Protein AF-B8HVI9-F1 (afdb_monomer_lite)

Foldseek 3Di:
DPDPPPDPPVVQQPVVQLVVQLVVLLVLLVVLLCCLVPVCVVVVVAPCPVPVVVCSVVLVVLSNQLSSLQSVLVSQLVCLVPPDDDDVSVVSPVSSVVSNVSSCCSSCVSVVVSVVRNVVVVVVVVPDDD

Secondary structure (DSSP, 8-state):
--------HHHH--HHHHHHHHHHHHHHHHHHHIIIIIIHHHTTS---HHHHHHHHHHHHHHHHHHHHHHHHHHHHHHHHHHH--STTHHHHHHHHHHHHHHHHHHHHHHHHHHHHHHHHHHHHHTT---

Sequence (130 aa):
MPPIREKTFLEFYDFTQAWQQTFTALKGWIIVEAICFGLLPALKLIDTRVRMDGWFIPSIIAGLVGAGLLGLSSELLRVVEDRLSGTQKKPLILLGRIASLVGIAGVGLPLFLVGAEVWMYFTVNSKKPL

Organism: Cyanothece sp. (strain PCC 7425 / ATCC 29141) (NCBI:txid395961)

Radius of gyration: 20.65 Å; chains: 1; bounding box: 40×21×83 Å

pLDDT: mean 81.8, std 12.75, range [45.22, 95.12]

Structure (mmCIF, N/CA/C/O backbone):
data_AF-B8HVI9-F1
#
_entry.id   AF-B8HVI9-F1
#
loop_
_atom_site.group_PDB
_atom_site.id
_atom_site.type_symbol
_atom_site.label_atom_id
_atom_site.label_alt_id
_atom_site.label_comp_id
_atom_site.label_asym_id
_atom_site.label_entity_id
_atom_site.label_seq_id
_atom_site.pdbx_PDB_ins_code
_atom_site.Cartn_x
_atom_site.Cartn_y
_atom_site.Cartn_z
_atom_site.occupancy
_atom_site.B_iso_or_equiv
_atom_site.auth_seq_id
_atom_site.auth_comp_id
_atom_site.auth_asym_id
_atom_site.auth_atom_id
_atom_site.pdbx_PDB_model_num
ATOM 1 N N . MET A 1 1 ? -24.944 -1.692 42.775 1.00 46.91 1 MET A N 1
ATOM 2 C CA . MET A 1 1 ? -24.610 -1.283 41.394 1.00 46.91 1 MET A CA 1
ATOM 3 C C . MET A 1 1 ? -23.111 -1.436 41.212 1.00 46.91 1 MET A C 1
ATOM 5 O O . MET A 1 1 ? -22.387 -0.744 41.918 1.00 46.91 1 MET A O 1
ATOM 9 N N . PRO A 1 2 ? -22.623 -2.364 40.374 1.00 45.22 2 PRO A N 1
ATOM 10 C CA . PRO A 1 2 ? -21.207 -2.378 40.028 1.00 45.22 2 PRO A CA 1
ATOM 11 C C . PRO A 1 2 ? -20.863 -1.108 39.226 1.00 45.22 2 PRO A C 1
ATOM 13 O O . PRO A 1 2 ? -21.721 -0.617 38.486 1.00 45.22 2 PRO A O 1
ATOM 16 N N . PRO A 1 3 ? -19.649 -0.553 39.373 1.00 54.44 3 PRO A N 1
ATOM 17 C CA . PRO A 1 3 ? -19.233 0.612 38.606 1.00 54.44 3 PRO A CA 1
ATOM 18 C C . PRO A 1 3 ? -19.194 0.250 37.117 1.00 54.44 3 PRO A C 1
ATOM 20 O O . PRO A 1 3 ? -18.582 -0.746 36.725 1.00 54.44 3 PRO A O 1
ATOM 23 N N . ILE A 1 4 ? -19.860 1.058 36.290 1.00 57.72 4 ILE A N 1
ATOM 24 C CA . ILE A 1 4 ? -19.757 0.995 34.832 1.00 57.72 4 ILE A CA 1
ATOM 25 C C . ILE A 1 4 ? -18.324 1.415 34.502 1.00 57.72 4 ILE A C 1
ATOM 27 O O . ILE A 1 4 ? -18.008 2.599 34.448 1.00 57.72 4 ILE A O 1
ATOM 31 N N . ARG A 1 5 ? -17.423 0.436 34.383 1.00 57.25 5 ARG A N 1
ATOM 32 C CA . ARG A 1 5 ? -16.062 0.664 33.902 1.00 57.25 5 ARG A CA 1
ATOM 33 C C . ARG A 1 5 ? -16.193 1.113 32.450 1.00 57.25 5 ARG A C 1
ATOM 35 O O . ARG A 1 5 ? -16.547 0.307 31.591 1.00 57.25 5 ARG A O 1
ATOM 42 N N . GLU A 1 6 ? -15.973 2.400 32.214 1.00 54.84 6 GLU A N 1
ATOM 43 C CA . GLU A 1 6 ? -15.823 2.990 30.888 1.00 54.84 6 GLU A CA 1
ATOM 44 C C . GLU A 1 6 ? -14.680 2.242 30.196 1.00 54.84 6 GLU A C 1
ATOM 46 O O . GLU A 1 6 ? -13.505 2.431 30.508 1.00 54.84 6 GLU A O 1
ATOM 51 N N . LYS A 1 7 ? -15.023 1.268 29.355 1.00 52.72 7 LYS A N 1
ATOM 52 C CA . LYS A 1 7 ? -14.025 0.520 28.600 1.00 52.72 7 LYS A CA 1
ATOM 53 C C . LYS A 1 7 ? -13.437 1.479 27.575 1.00 52.72 7 LYS A C 1
ATOM 55 O O . LYS A 1 7 ? -14.153 1.996 26.717 1.00 52.72 7 LYS A O 1
ATOM 60 N N . THR A 1 8 ? -12.149 1.756 27.705 1.00 60.75 8 THR A N 1
ATOM 61 C CA . THR A 1 8 ? -11.407 2.652 26.822 1.00 60.75 8 THR A CA 1
ATOM 62 C C . THR A 1 8 ? -11.504 2.139 25.384 1.00 60.75 8 THR A C 1
ATOM 64 O O . THR A 1 8 ? -11.460 0.935 25.154 1.00 60.75 8 THR A O 1
ATOM 67 N N . PHE A 1 9 ? -11.591 3.037 24.398 1.00 58.19 9 PHE A N 1
ATOM 68 C CA . PHE A 1 9 ? -11.645 2.705 22.960 1.00 58.19 9 PHE A CA 1
ATOM 69 C C . PHE A 1 9 ? -10.589 1.663 22.525 1.00 58.19 9 PHE A C 1
ATOM 71 O O . PHE A 1 9 ? -10.853 0.821 21.672 1.00 58.19 9 PHE A O 1
ATOM 78 N N . LEU A 1 10 ? -9.422 1.668 23.179 1.00 61.47 10 LEU A N 1
ATOM 79 C CA . LEU A 1 10 ? -8.320 0.724 22.973 1.00 61.47 10 LEU A CA 1
ATOM 80 C C . LEU A 1 10 ? -8.628 -0.728 23.380 1.00 61.47 10 LEU A C 1
ATOM 82 O O . LEU A 1 10 ? -8.041 -1.634 22.806 1.00 61.47 10 LEU A O 1
ATOM 86 N N . GLU A 1 11 ? -9.537 -0.974 24.329 1.00 64.38 11 GLU A N 1
ATOM 87 C CA . GLU A 1 11 ? -9.940 -2.341 24.710 1.00 64.38 11 GLU A CA 1
ATOM 88 C C . GLU A 1 11 ? -10.896 -2.980 23.693 1.00 64.38 11 GLU A C 1
ATOM 90 O O . GLU A 1 11 ? -11.054 -4.199 23.672 1.00 64.38 11 GLU A O 1
ATOM 95 N N . PHE A 1 12 ? -11.557 -2.166 22.865 1.00 62.47 12 PHE A N 1
ATOM 96 C CA . PHE A 1 12 ? -12.475 -2.636 21.823 1.00 62.47 12 PHE A CA 1
ATOM 97 C C . PHE A 1 12 ? -11.835 -2.720 20.444 1.00 62.47 12 PHE A C 1
ATOM 99 O O . PHE A 1 12 ? -12.403 -3.348 19.555 1.00 62.47 12 PHE A O 1
ATOM 106 N N . TYR A 1 13 ? -10.694 -2.063 20.263 1.00 70.62 13 TYR A N 1
ATOM 107 C CA . TYR A 1 13 ? -9.968 -2.073 19.013 1.00 70.62 13 TYR A CA 1
ATOM 108 C C . TYR A 1 13 ? -9.247 -3.412 18.850 1.00 70.62 13 TYR A C 1
ATOM 110 O O . TYR A 1 13 ? -8.246 -3.670 19.524 1.00 70.62 13 TYR A O 1
ATOM 118 N N . ASP A 1 14 ? -9.743 -4.271 17.958 1.00 81.00 14 ASP A N 1
ATOM 119 C CA . ASP A 1 14 ? -9.078 -5.537 17.674 1.00 81.00 14 ASP A CA 1
ATOM 120 C C . ASP A 1 14 ? -7.886 -5.298 16.744 1.00 81.00 14 ASP A C 1
ATOM 122 O O . ASP A 1 14 ? -7.970 -5.326 15.511 1.00 81.00 14 ASP A O 1
ATOM 126 N N . PHE A 1 15 ? -6.739 -5.041 17.368 1.00 80.69 15 PHE A N 1
ATOM 127 C CA . PHE A 1 15 ? -5.484 -4.812 16.666 1.00 80.69 15 PHE A CA 1
ATOM 128 C C . PHE A 1 15 ? -5.120 -5.999 15.769 1.00 80.69 15 PHE A C 1
ATOM 130 O O . PHE A 1 15 ? -4.619 -5.800 14.665 1.00 80.69 15 PHE A O 1
ATOM 137 N N . THR A 1 16 ? -5.406 -7.231 16.194 1.00 86.06 16 THR A N 1
ATOM 138 C CA . THR A 1 16 ? -5.098 -8.433 15.415 1.00 86.06 16 THR A CA 1
ATOM 139 C C . THR A 1 16 ? -5.881 -8.453 14.106 1.00 86.06 16 THR A C 1
ATOM 141 O O . THR A 1 16 ? -5.299 -8.719 13.051 1.00 86.06 16 THR A O 1
ATOM 144 N N . GLN A 1 17 ? -7.168 -8.110 14.145 1.00 84.44 17 GLN A N 1
ATOM 145 C CA . GLN A 1 17 ? -7.988 -8.029 12.939 1.00 84.44 17 GLN A CA 1
ATOM 146 C C . GLN A 1 17 ? -7.555 -6.882 12.017 1.00 84.44 17 GLN A C 1
ATOM 148 O O . GLN A 1 17 ? -7.437 -7.082 10.804 1.00 84.44 17 GLN A O 1
ATOM 153 N N . ALA A 1 18 ? -7.234 -5.712 12.577 1.00 85.12 18 ALA A N 1
ATOM 154 C CA . ALA A 1 18 ? -6.689 -4.593 11.808 1.00 85.12 18 ALA A CA 1
ATOM 155 C C . ALA A 1 18 ? -5.389 -4.983 11.076 1.00 85.12 18 ALA A C 1
ATOM 157 O O . ALA A 1 18 ? -5.229 -4.686 9.891 1.00 85.12 18 ALA A O 1
ATOM 158 N N . TRP A 1 19 ? -4.489 -5.724 11.733 1.00 88.00 19 T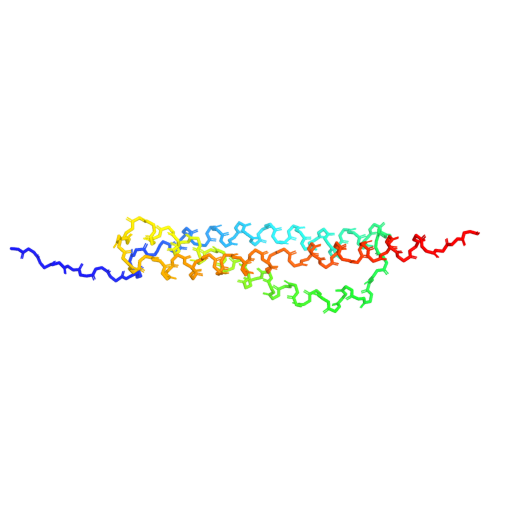RP A N 1
ATOM 159 C CA . TRP A 1 19 ? -3.270 -6.239 11.101 1.00 88.00 19 TRP A CA 1
ATOM 160 C C . TRP A 1 19 ? -3.542 -7.231 9.987 1.00 88.00 19 TRP A C 1
ATOM 162 O O . TRP A 1 19 ? -2.891 -7.158 8.948 1.00 88.00 19 TRP A O 1
ATOM 172 N N . GLN A 1 20 ? -4.489 -8.150 10.165 1.00 90.94 20 GLN A N 1
ATOM 173 C CA . GLN A 1 20 ? -4.840 -9.103 9.111 1.00 90.94 20 GLN A CA 1
ATOM 174 C C . GLN A 1 20 ? -5.307 -8.385 7.839 1.00 90.94 20 GLN A C 1
ATOM 176 O O . GLN A 1 20 ? -4.886 -8.751 6.738 1.00 90.94 20 GLN A O 1
ATOM 181 N N . GLN A 1 21 ? -6.117 -7.334 7.984 1.00 88.44 21 GLN A N 1
ATOM 182 C CA . GLN A 1 21 ? -6.573 -6.511 6.861 1.00 88.44 21 GLN A CA 1
ATOM 183 C C . GLN A 1 21 ? -5.412 -5.745 6.213 1.00 88.44 21 GLN A C 1
ATOM 185 O O . GLN A 1 21 ? -5.247 -5.804 4.994 1.00 88.44 21 GLN A O 1
ATOM 190 N N . THR A 1 22 ? -4.540 -5.128 7.017 1.00 90.75 22 THR A N 1
ATOM 191 C CA . THR A 1 22 ? -3.312 -4.476 6.531 1.00 90.75 22 THR A CA 1
ATOM 192 C C . THR A 1 22 ? -2.426 -5.446 5.750 1.00 90.75 22 THR A C 1
ATOM 194 O O . THR A 1 22 ? -2.009 -5.135 4.639 1.00 90.75 22 THR A O 1
ATOM 197 N N . PHE A 1 23 ? -2.163 -6.648 6.274 1.00 93.25 23 PHE A N 1
ATOM 198 C CA . PHE A 1 23 ? -1.347 -7.653 5.588 1.00 93.25 23 PHE A CA 1
ATOM 199 C C . PHE A 1 23 ? -2.000 -8.166 4.308 1.00 93.25 23 PHE A C 1
ATOM 201 O O . PHE A 1 23 ? -1.300 -8.449 3.338 1.00 93.25 23 PHE A O 1
ATOM 208 N N . THR A 1 24 ? -3.324 -8.289 4.287 1.00 93.19 24 THR A N 1
ATOM 209 C CA . THR A 1 24 ? -4.059 -8.684 3.081 1.00 93.19 24 THR A CA 1
ATOM 210 C C . THR A 1 24 ? -3.916 -7.621 1.994 1.00 93.19 24 THR A C 1
ATOM 212 O O . THR A 1 24 ? -3.537 -7.948 0.869 1.00 93.19 24 THR A O 1
ATOM 215 N N . ALA A 1 25 ? -4.114 -6.347 2.343 1.00 91.56 25 ALA A N 1
ATOM 216 C CA . ALA A 1 25 ? -3.901 -5.225 1.434 1.00 91.56 25 ALA A CA 1
ATOM 217 C C . ALA A 1 25 ? -2.440 -5.136 0.964 1.00 91.56 25 ALA A C 1
ATOM 219 O O . ALA A 1 25 ? -2.186 -4.952 -0.223 1.00 91.56 25 ALA A O 1
ATOM 220 N N . LEU A 1 26 ? -1.480 -5.348 1.868 1.00 92.94 26 LEU A N 1
ATOM 221 C CA . LEU A 1 26 ? -0.052 -5.314 1.560 1.00 92.94 26 LEU A CA 1
ATOM 222 C C . LEU A 1 26 ? 0.356 -6.431 0.592 1.00 92.94 26 LEU A C 1
ATOM 224 O O . LEU A 1 26 ? 1.101 -6.182 -0.347 1.00 92.94 26 LEU A O 1
ATOM 228 N N . LYS A 1 27 ? -0.152 -7.656 0.778 1.00 93.81 27 LYS A N 1
ATOM 229 C CA . LYS A 1 27 ? 0.077 -8.763 -0.165 1.00 93.81 27 LYS A CA 1
ATOM 230 C C . LYS A 1 27 ? -0.454 -8.420 -1.554 1.00 93.81 27 LYS A C 1
ATOM 232 O O . LYS A 1 27 ? 0.253 -8.625 -2.536 1.00 93.81 27 LYS A O 1
ATOM 237 N N . GLY A 1 28 ? -1.674 -7.883 -1.624 1.00 92.19 28 GLY A N 1
ATOM 238 C CA . GLY A 1 28 ? -2.265 -7.425 -2.880 1.00 92.19 28 GLY A CA 1
ATOM 239 C C . GLY A 1 28 ? -1.414 -6.345 -3.548 1.00 92.19 28 GLY A C 1
ATOM 240 O O . GLY A 1 28 ? -1.079 -6.473 -4.723 1.00 92.19 28 GLY A O 1
ATOM 241 N N . TRP A 1 29 ? -0.995 -5.340 -2.777 1.00 95.12 29 TRP A N 1
ATOM 242 C CA . TRP A 1 29 ? -0.102 -4.281 -3.239 1.00 95.12 29 TRP A CA 1
ATOM 243 C C . TRP A 1 29 ? 1.228 -4.831 -3.775 1.00 95.12 29 TRP A C 1
ATOM 245 O O . TRP A 1 29 ? 1.606 -4.476 -4.882 1.00 95.12 29 TRP A O 1
ATOM 255 N N . ILE A 1 30 ? 1.905 -5.741 -3.062 1.00 94.00 30 ILE A N 1
ATOM 256 C CA . ILE A 1 30 ? 3.185 -6.330 -3.504 1.00 94.00 30 ILE A CA 1
ATOM 257 C C . ILE A 1 30 ? 3.032 -7.063 -4.840 1.00 94.00 30 ILE A C 1
ATOM 259 O O . ILE A 1 30 ? 3.881 -6.923 -5.717 1.00 94.00 30 ILE A O 1
ATOM 263 N N . ILE A 1 31 ? 1.961 -7.848 -5.005 1.00 94.62 31 ILE A N 1
ATOM 264 C CA . ILE A 1 31 ? 1.691 -8.561 -6.263 1.00 94.62 31 ILE A CA 1
ATOM 265 C C . ILE A 1 31 ? 1.515 -7.556 -7.401 1.00 94.62 31 ILE A C 1
ATOM 267 O O . ILE A 1 31 ? 2.110 -7.708 -8.467 1.00 94.62 31 ILE A O 1
ATOM 271 N N . VAL A 1 32 ? 0.717 -6.518 -7.162 1.00 92.25 32 VAL A N 1
ATOM 272 C CA . VAL A 1 32 ? 0.469 -5.450 -8.126 1.00 92.25 32 VAL A CA 1
ATOM 273 C C . VAL A 1 32 ? 1.759 -4.705 -8.477 1.00 92.25 32 VAL A C 1
ATOM 275 O O . VAL A 1 32 ? 2.067 -4.561 -9.655 1.00 92.25 32 VAL A O 1
ATOM 278 N N . GLU A 1 33 ? 2.544 -4.293 -7.484 1.00 91.31 33 GLU A N 1
ATOM 279 C CA . GLU A 1 33 ? 3.834 -3.618 -7.651 1.00 91.31 33 GLU A CA 1
ATOM 280 C C . GLU A 1 33 ? 4.798 -4.474 -8.487 1.00 91.31 33 GLU A C 1
ATOM 282 O O . GLU A 1 33 ? 5.394 -3.986 -9.446 1.00 91.31 33 GLU A O 1
ATOM 287 N N . ALA A 1 34 ? 4.901 -5.773 -8.186 1.00 90.81 34 ALA A N 1
ATOM 288 C CA . ALA A 1 34 ? 5.763 -6.705 -8.908 1.00 90.81 34 ALA A CA 1
ATOM 289 C C . ALA A 1 34 ? 5.331 -6.892 -10.370 1.00 90.81 34 ALA A C 1
ATOM 291 O O . ALA A 1 34 ? 6.179 -6.988 -11.259 1.00 90.81 34 ALA A O 1
ATOM 292 N N . ILE A 1 35 ? 4.025 -6.919 -10.647 1.00 90.75 35 ILE A N 1
ATOM 293 C CA . ILE A 1 35 ? 3.514 -6.971 -12.021 1.00 90.75 35 ILE A CA 1
ATOM 294 C C . ILE A 1 35 ? 3.824 -5.655 -12.742 1.00 90.75 35 ILE A C 1
ATOM 296 O O . ILE A 1 35 ? 4.382 -5.672 -13.840 1.00 90.75 35 ILE A O 1
ATOM 300 N N . CYS A 1 36 ? 3.494 -4.527 -12.113 1.00 88.12 36 CYS A N 1
ATOM 301 C CA . CYS A 1 36 ? 3.615 -3.192 -12.682 1.00 88.12 36 CYS A CA 1
ATOM 302 C C . CYS A 1 36 ? 5.066 -2.805 -12.975 1.00 88.12 36 CYS A C 1
ATOM 304 O O . CYS A 1 36 ? 5.368 -2.429 -14.102 1.00 88.12 36 CYS A O 1
ATOM 306 N N . PHE A 1 37 ? 5.963 -2.918 -11.997 1.00 86.12 37 PHE A N 1
ATOM 307 C CA . PHE A 1 37 ? 7.354 -2.467 -12.112 1.00 86.12 37 PHE A CA 1
ATOM 308 C C . PHE A 1 37 ? 8.341 -3.587 -12.457 1.00 86.12 37 PHE A C 1
ATOM 310 O O . PHE A 1 37 ? 9.433 -3.308 -12.945 1.00 86.12 37 PHE A O 1
ATOM 317 N N . GLY A 1 38 ? 7.974 -4.852 -12.243 1.00 87.19 38 GLY A N 1
ATOM 318 C CA . GLY A 1 38 ? 8.811 -6.002 -12.584 1.00 87.19 38 GLY A CA 1
ATOM 319 C C . GLY A 1 38 ? 8.425 -6.627 -13.922 1.00 87.19 38 GLY A C 1
ATOM 320 O O . GLY A 1 38 ? 9.190 -6.577 -14.885 1.00 87.19 38 GLY A O 1
ATOM 321 N N . LEU A 1 39 ? 7.234 -7.229 -13.986 1.00 88.25 39 LEU A N 1
ATOM 322 C CA . LEU A 1 39 ? 6.832 -8.087 -15.105 1.00 88.25 39 LEU A CA 1
ATOM 323 C C . LEU A 1 39 ? 6.598 -7.310 -16.408 1.00 88.25 39 LEU A C 1
ATOM 325 O O . LEU A 1 39 ? 7.127 -7.697 -17.449 1.00 88.25 39 LEU A O 1
ATOM 3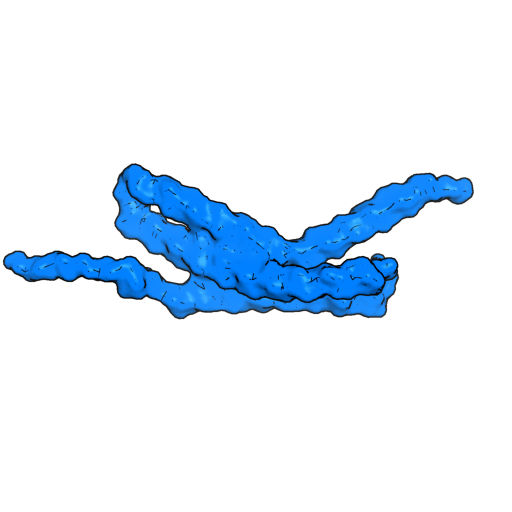29 N N . LEU A 1 40 ? 5.828 -6.218 -16.374 1.00 85.31 40 LEU A N 1
ATOM 330 C CA . LEU A 1 40 ? 5.479 -5.467 -17.588 1.00 85.31 40 LEU A CA 1
ATOM 331 C C . LEU A 1 40 ? 6.707 -4.849 -18.288 1.00 85.31 40 LEU A C 1
ATOM 333 O O . LEU A 1 40 ? 6.834 -5.026 -19.506 1.00 85.31 40 LEU A O 1
ATOM 337 N N . PRO A 1 41 ? 7.656 -4.209 -17.572 1.00 81.56 41 PRO A N 1
ATOM 338 C CA . PRO A 1 41 ? 8.894 -3.733 -18.183 1.00 81.56 41 PRO A CA 1
ATOM 339 C C . PRO A 1 41 ? 9.802 -4.879 -18.648 1.00 81.56 41 PRO A C 1
ATOM 341 O O . PRO A 1 41 ? 10.451 -4.759 -19.689 1.00 81.56 41 PRO A O 1
ATOM 344 N N . ALA A 1 42 ? 9.848 -6.006 -17.923 1.00 84.38 42 ALA A N 1
ATOM 345 C CA . ALA A 1 42 ? 10.652 -7.170 -18.313 1.00 84.38 42 ALA A CA 1
ATOM 346 C C . ALA A 1 42 ? 10.176 -7.794 -19.635 1.00 84.38 42 ALA A C 1
ATOM 348 O O . ALA A 1 42 ? 10.998 -8.205 -20.454 1.00 84.38 42 ALA A O 1
ATOM 349 N N . LEU A 1 43 ? 8.863 -7.799 -19.876 1.00 84.88 43 LEU A N 1
ATOM 350 C CA . LEU A 1 43 ? 8.259 -8.251 -21.132 1.00 84.88 43 LEU A CA 1
ATOM 351 C C . LEU A 1 43 ? 8.334 -7.209 -22.261 1.00 84.88 43 LEU A C 1
ATOM 353 O O . LEU A 1 43 ? 7.832 -7.467 -23.352 1.00 84.88 43 LEU A O 1
ATOM 357 N N . LYS A 1 44 ? 8.950 -6.039 -22.021 1.00 78.94 44 LYS A N 1
ATOM 358 C CA . LYS A 1 44 ? 9.003 -4.901 -22.958 1.00 78.94 44 LYS A CA 1
ATOM 359 C C . LYS A 1 44 ? 7.621 -4.450 -23.451 1.00 78.94 44 LYS A C 1
ATOM 361 O O . LYS A 1 44 ? 7.504 -3.880 -24.531 1.00 78.94 44 LYS A O 1
ATOM 366 N N . LEU A 1 45 ? 6.574 -4.693 -22.659 1.00 74.19 45 LEU A N 1
ATOM 367 C CA . LEU A 1 45 ? 5.216 -4.238 -22.972 1.00 74.19 45 LEU A CA 1
ATOM 368 C C . LEU A 1 45 ? 5.072 -2.725 -22.772 1.00 74.19 45 LEU A C 1
ATOM 370 O O . LEU A 1 45 ? 4.165 -2.116 -23.332 1.00 74.19 45 LEU A O 1
ATOM 374 N N . ILE A 1 46 ? 5.966 -2.126 -21.979 1.00 71.69 46 ILE A N 1
ATOM 375 C CA . ILE A 1 46 ? 6.011 -0.693 -21.703 1.00 71.69 46 ILE A CA 1
ATOM 376 C C . ILE A 1 46 ? 7.480 -0.253 -21.682 1.00 71.69 46 ILE A C 1
ATOM 378 O O . ILE A 1 46 ? 8.291 -0.823 -20.950 1.00 71.69 46 ILE A O 1
ATOM 382 N N . ASP A 1 47 ? 7.830 0.743 -22.498 1.00 66.88 47 ASP A N 1
ATOM 383 C CA . ASP A 1 47 ? 9.196 1.272 -22.629 1.00 66.88 47 ASP A CA 1
ATOM 384 C C . ASP A 1 47 ? 9.340 2.599 -21.864 1.00 66.88 47 ASP A C 1
ATOM 386 O O . ASP A 1 47 ? 9.564 3.673 -22.416 1.00 66.88 47 ASP A O 1
ATOM 390 N N . THR A 1 48 ? 9.099 2.542 -20.555 1.00 62.34 48 THR A N 1
ATOM 391 C CA . THR A 1 48 ? 9.027 3.713 -19.658 1.00 62.34 48 THR A CA 1
ATOM 392 C C . THR A 1 48 ? 10.034 3.629 -18.521 1.00 62.34 48 THR A C 1
ATOM 394 O O . THR A 1 48 ? 9.851 4.262 -17.484 1.00 62.34 48 THR A O 1
ATOM 397 N N . ARG A 1 49 ? 11.128 2.883 -18.715 1.00 63.34 49 ARG A N 1
ATOM 398 C CA . ARG A 1 49 ? 12.150 2.611 -17.689 1.00 63.34 49 ARG A CA 1
ATOM 399 C C . ARG A 1 49 ? 12.615 3.892 -16.970 1.00 63.34 49 ARG A C 1
ATOM 401 O O . ARG A 1 49 ? 12.619 3.940 -15.751 1.00 63.34 49 ARG A O 1
ATOM 408 N N . VAL A 1 50 ? 12.840 4.984 -17.710 1.00 63.25 50 VAL A N 1
ATOM 409 C CA . VAL A 1 50 ? 13.273 6.282 -17.142 1.00 63.25 50 VAL A CA 1
ATOM 410 C C . VAL A 1 50 ? 12.185 6.984 -16.314 1.00 63.25 50 VAL A C 1
ATOM 412 O O . VAL A 1 50 ? 12.494 7.643 -15.325 1.00 63.25 50 VAL A O 1
ATOM 415 N N . ARG A 1 51 ? 10.906 6.870 -16.697 1.00 66.44 51 ARG A N 1
ATOM 416 C CA . ARG A 1 51 ? 9.796 7.502 -15.963 1.00 66.44 51 ARG A CA 1
ATOM 417 C C . ARG A 1 51 ? 9.347 6.663 -14.773 1.00 66.44 51 ARG A C 1
ATOM 419 O O . ARG A 1 51 ? 9.064 7.230 -13.726 1.00 66.44 51 ARG A O 1
ATOM 426 N N . MET A 1 52 ? 9.296 5.341 -14.915 1.00 68.94 52 MET A N 1
ATOM 427 C CA . MET A 1 52 ? 8.829 4.430 -13.867 1.00 68.94 52 MET A CA 1
ATOM 428 C C . MET A 1 52 ? 9.792 4.355 -12.679 1.00 68.94 52 MET A C 1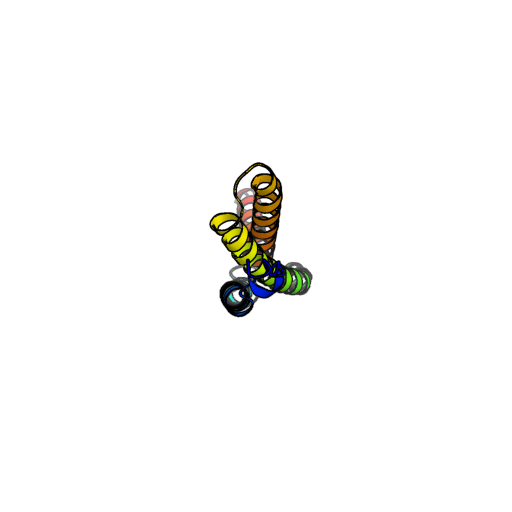
ATOM 430 O O . MET A 1 52 ? 9.320 4.299 -11.545 1.00 68.94 52 MET A O 1
ATOM 434 N N . ASP A 1 53 ? 11.105 4.467 -12.904 1.00 72.12 53 ASP A N 1
ATOM 435 C CA . ASP A 1 53 ? 12.098 4.471 -11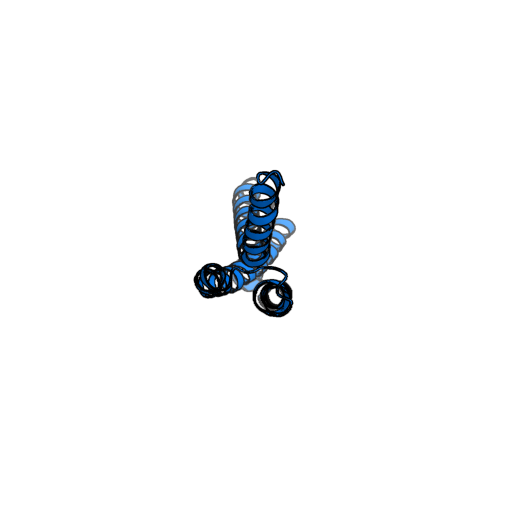.819 1.00 72.12 53 ASP A CA 1
ATOM 436 C C . ASP A 1 53 ? 11.865 5.620 -10.815 1.00 72.12 53 ASP A C 1
ATOM 438 O O . ASP A 1 53 ? 12.033 5.441 -9.609 1.00 72.12 53 ASP A O 1
ATOM 442 N N . GLY A 1 54 ? 11.392 6.784 -11.282 1.00 82.44 54 GLY A N 1
ATOM 443 C CA . GLY A 1 54 ? 11.061 7.926 -10.419 1.00 82.44 54 GLY A CA 1
ATOM 444 C C . GLY A 1 54 ? 9.799 7.737 -9.567 1.00 82.44 54 GLY A C 1
ATOM 445 O O . GLY A 1 54 ? 9.641 8.404 -8.545 1.00 82.44 54 GLY A O 1
ATOM 446 N N . TRP A 1 55 ? 8.910 6.819 -9.955 1.00 85.81 55 TRP A N 1
ATOM 447 C CA . TRP A 1 55 ? 7.640 6.569 -9.266 1.00 85.81 55 TRP A CA 1
ATOM 448 C C . TRP A 1 55 ? 7.667 5.368 -8.323 1.00 85.81 55 TRP A C 1
ATOM 450 O O . TRP A 1 55 ? 6.783 5.251 -7.475 1.00 85.81 55 TRP A O 1
ATOM 460 N N . PHE A 1 56 ? 8.688 4.516 -8.418 1.00 85.06 56 PHE A N 1
ATOM 461 C CA . PHE A 1 56 ? 8.820 3.325 -7.583 1.00 85.06 56 PHE A CA 1
ATOM 462 C C . PHE A 1 56 ? 8.890 3.660 -6.082 1.00 85.06 56 PHE A C 1
ATOM 464 O O . PHE A 1 56 ? 8.125 3.130 -5.281 1.00 85.06 56 PHE A O 1
ATOM 471 N N . ILE A 1 57 ? 9.743 4.611 -5.682 1.00 89.19 57 ILE A N 1
ATOM 472 C CA . ILE A 1 57 ? 9.871 5.011 -4.267 1.00 89.19 57 ILE A CA 1
ATOM 473 C C . ILE A 1 57 ? 8.560 5.620 -3.724 1.00 89.19 57 ILE A C 1
ATOM 475 O O . ILE A 1 57 ? 8.097 5.174 -2.669 1.00 89.19 57 ILE A O 1
ATOM 479 N N . PRO A 1 58 ? 7.918 6.590 -4.411 1.00 89.75 58 PRO A N 1
ATOM 480 C CA . PRO A 1 58 ? 6.588 7.060 -4.028 1.00 89.75 58 PRO A CA 1
ATOM 481 C C . PRO A 1 58 ? 5.548 5.938 -3.918 1.00 89.75 58 PRO A C 1
ATOM 483 O O . PRO A 1 58 ? 4.737 5.965 -2.995 1.00 89.75 58 PRO A O 1
ATOM 486 N N . SER A 1 59 ? 5.595 4.946 -4.814 1.00 89.50 59 SER A N 1
ATOM 487 C CA . SER A 1 59 ? 4.699 3.784 -4.803 1.00 89.50 59 SER A CA 1
ATOM 488 C C . SER A 1 59 ? 4.859 2.930 -3.551 1.00 89.50 59 SER A C 1
ATOM 490 O O . SER A 1 59 ? 3.866 2.591 -2.910 1.00 89.50 59 SER A O 1
ATOM 492 N N . ILE A 1 60 ? 6.099 2.671 -3.127 1.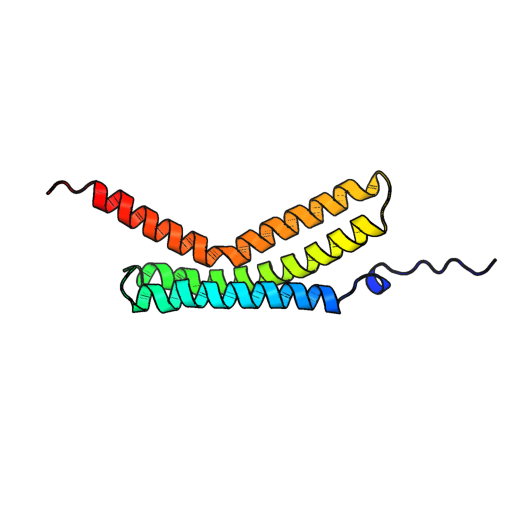00 90.50 60 ILE A N 1
ATOM 493 C CA . ILE A 1 60 ? 6.383 1.954 -1.876 1.00 90.50 60 ILE A CA 1
ATOM 494 C C . ILE A 1 60 ? 5.776 2.676 -0.676 1.00 90.50 60 ILE A C 1
ATOM 496 O O . ILE A 1 60 ? 5.083 2.062 0.138 1.00 90.50 60 ILE A O 1
ATOM 500 N N . ILE A 1 61 ? 6.013 3.983 -0.564 1.00 93.38 61 ILE A N 1
ATOM 501 C CA . ILE A 1 61 ? 5.494 4.771 0.559 1.00 93.38 61 ILE A CA 1
ATOM 502 C C . ILE A 1 61 ? 3.961 4.771 0.534 1.00 93.38 61 ILE A C 1
ATOM 504 O O . ILE A 1 61 ? 3.329 4.518 1.561 1.00 93.38 61 ILE A O 1
ATOM 508 N N . ALA A 1 62 ? 3.361 5.002 -0.635 1.00 92.62 62 ALA A N 1
ATOM 509 C CA . ALA A 1 62 ? 1.913 5.027 -0.809 1.00 92.62 62 ALA A CA 1
ATOM 510 C C . ALA A 1 62 ? 1.259 3.670 -0.508 1.00 92.62 62 ALA A C 1
ATOM 512 O O . ALA A 1 62 ? 0.216 3.633 0.143 1.00 92.62 62 ALA A O 1
ATOM 513 N N . GLY A 1 63 ? 1.882 2.562 -0.914 1.00 91.50 63 GLY A N 1
ATOM 514 C CA . GLY A 1 63 ? 1.402 1.209 -0.650 1.00 91.50 63 GLY A CA 1
ATOM 515 C C . GLY A 1 63 ? 1.448 0.844 0.831 1.00 91.50 63 GLY A C 1
ATOM 516 O O . GLY A 1 63 ? 0.456 0.359 1.374 1.00 91.50 63 GLY A O 1
ATOM 517 N N . LEU A 1 64 ? 2.560 1.139 1.515 1.00 93.81 64 LEU A N 1
ATOM 518 C CA . LEU A 1 64 ? 2.708 0.889 2.954 1.00 93.81 64 LEU A CA 1
ATOM 519 C C . LEU A 1 64 ? 1.718 1.718 3.781 1.00 93.81 64 LEU A C 1
ATOM 521 O O . LEU A 1 64 ? 0.996 1.178 4.624 1.00 93.81 64 LEU A O 1
ATOM 525 N N . VAL A 1 65 ? 1.660 3.027 3.520 1.00 94.56 65 VAL A N 1
ATOM 526 C CA . VAL A 1 65 ? 0.749 3.944 4.217 1.00 94.56 65 VAL A CA 1
ATOM 527 C C . VAL A 1 65 ? -0.705 3.595 3.897 1.00 94.56 65 VAL A C 1
ATOM 529 O O . VAL A 1 65 ? -1.541 3.548 4.800 1.00 94.56 65 VAL A O 1
ATOM 532 N N . GLY A 1 66 ? -1.005 3.286 2.635 1.00 92.12 66 GLY A N 1
ATOM 533 C CA . GLY A 1 66 ? -2.344 2.929 2.182 1.00 92.12 66 GLY A CA 1
ATOM 534 C C . GLY A 1 66 ? -2.856 1.625 2.793 1.00 92.12 66 GLY A C 1
ATOM 535 O O . GLY A 1 66 ? -3.984 1.581 3.282 1.00 92.12 66 GLY A O 1
ATOM 536 N N . ALA A 1 67 ? -2.019 0.587 2.855 1.00 93.38 67 ALA A N 1
ATOM 537 C CA . ALA A 1 67 ? -2.368 -0.677 3.500 1.00 93.38 67 ALA A CA 1
ATOM 538 C C . ALA A 1 67 ? -2.653 -0.490 4.999 1.00 93.38 67 ALA A C 1
ATOM 540 O O . ALA A 1 67 ? -3.640 -1.025 5.508 1.00 93.38 67 ALA A O 1
ATOM 541 N N . GLY A 1 68 ? -1.840 0.316 5.693 1.00 91.25 68 GLY A N 1
ATOM 542 C CA . GLY A 1 68 ? -2.078 0.661 7.097 1.00 91.25 68 GLY A CA 1
ATOM 543 C C . GLY A 1 68 ? -3.401 1.406 7.296 1.00 91.25 68 GLY A C 1
ATOM 544 O O . GLY A 1 68 ? -4.203 1.035 8.152 1.00 91.25 68 GLY A O 1
ATOM 545 N N . LEU A 1 69 ? -3.679 2.410 6.459 1.00 92.88 69 LEU A N 1
ATOM 546 C CA . LEU A 1 69 ? -4.950 3.142 6.461 1.00 92.88 69 LEU A CA 1
ATOM 547 C C . LEU A 1 69 ? -6.156 2.220 6.238 1.00 92.88 69 LEU A C 1
ATOM 549 O O . LEU A 1 69 ? -7.186 2.409 6.886 1.00 92.88 69 LEU A O 1
ATOM 553 N N . LEU A 1 70 ? -6.043 1.206 5.376 1.00 92.88 70 LEU A N 1
ATOM 554 C CA . LEU A 1 70 ? -7.112 0.230 5.141 1.00 92.88 70 LEU A CA 1
ATOM 555 C C . LEU A 1 70 ? -7.402 -0.633 6.363 1.00 92.88 70 LEU A C 1
ATOM 557 O O . LEU A 1 70 ? -8.568 -0.777 6.733 1.00 92.88 70 LEU A O 1
ATOM 561 N N . GLY A 1 71 ? -6.372 -1.170 7.018 1.00 89.62 71 GLY A N 1
ATOM 562 C CA . GLY A 1 71 ? -6.574 -1.949 8.238 1.00 89.62 71 GLY A CA 1
ATOM 563 C C . GLY A 1 71 ? -7.179 -1.110 9.360 1.00 89.62 71 GLY A C 1
ATOM 564 O O . GLY A 1 71 ? -8.164 -1.516 9.979 1.00 89.62 71 GLY A O 1
ATOM 565 N N . LEU A 1 72 ? -6.656 0.105 9.560 1.00 89.25 72 LEU A N 1
ATOM 566 C CA . LEU A 1 72 ? -7.146 1.018 10.592 1.00 89.25 72 LEU A CA 1
ATOM 567 C C . LEU A 1 72 ? -8.593 1.464 10.342 1.00 89.25 72 LEU A C 1
ATOM 569 O O . LEU A 1 72 ? -9.407 1.461 11.265 1.00 89.25 72 LEU A O 1
ATOM 573 N N . SER A 1 73 ? -8.923 1.828 9.101 1.00 91.31 73 SER A N 1
ATOM 574 C CA . SER A 1 73 ? -10.263 2.296 8.728 1.00 91.31 73 SER A CA 1
ATOM 575 C C . SER A 1 73 ? -11.313 1.191 8.755 1.00 91.31 73 SER A C 1
ATOM 577 O O . SER A 1 73 ? -12.441 1.455 9.166 1.00 91.31 73 SER A O 1
ATOM 579 N N . SER A 1 74 ? -10.952 -0.036 8.374 1.00 88.44 74 SER A N 1
ATOM 580 C CA . SER A 1 74 ? -11.863 -1.186 8.414 1.00 88.44 74 SER A CA 1
ATOM 581 C C . SER A 1 74 ? -12.286 -1.505 9.845 1.00 88.44 74 SER A C 1
ATOM 583 O O . SER A 1 74 ? -13.471 -1.685 10.118 1.00 88.44 74 SER A O 1
ATOM 585 N N . GLU A 1 75 ? -11.329 -1.500 10.774 1.00 87.56 75 GLU A N 1
ATOM 586 C CA . GLU A 1 75 ? -11.618 -1.749 12.184 1.00 87.56 75 GLU A CA 1
ATOM 587 C C . GLU A 1 75 ? -12.377 -0.581 12.826 1.00 87.56 75 GLU A C 1
ATOM 589 O O . GLU A 1 75 ? -13.342 -0.794 13.558 1.00 87.56 75 GLU A O 1
ATOM 594 N N . LEU A 1 76 ? -12.016 0.663 12.486 1.00 87.56 76 LEU A N 1
ATOM 595 C CA . LEU A 1 76 ? -12.758 1.846 12.925 1.00 87.56 76 LEU A CA 1
ATOM 596 C C . LEU A 1 76 ? -14.225 1.782 12.479 1.00 87.56 76 LEU A C 1
ATOM 598 O O . LEU A 1 76 ? -15.120 2.023 13.285 1.00 87.56 76 LEU A O 1
ATOM 602 N N . LEU A 1 77 ? -14.481 1.449 11.210 1.00 89.25 77 LEU A N 1
ATOM 603 C CA . LEU A 1 77 ? -15.838 1.327 10.679 1.00 89.25 77 LEU A CA 1
ATOM 604 C C . LEU A 1 77 ? -16.618 0.221 11.389 1.00 89.25 77 LEU A C 1
ATOM 606 O O . LEU A 1 77 ? -17.756 0.469 11.779 1.00 89.25 77 LEU A O 1
ATOM 610 N N . ARG A 1 78 ? -15.995 -0.937 11.640 1.00 87.62 78 ARG A N 1
ATOM 611 C CA . ARG A 1 78 ? -16.613 -2.046 12.380 1.00 87.62 78 ARG A CA 1
ATOM 612 C C . ARG A 1 78 ? -17.034 -1.633 13.791 1.00 87.62 78 ARG A C 1
ATOM 614 O O . ARG A 1 78 ? -18.197 -1.779 14.157 1.00 87.62 78 ARG A O 1
ATOM 621 N N . VAL A 1 79 ? -16.118 -1.041 14.561 1.00 85.56 79 VAL A N 1
ATOM 622 C CA . VAL A 1 79 ? -16.399 -0.574 15.930 1.00 85.56 79 VAL A CA 1
ATOM 623 C C . VAL A 1 79 ? -17.517 0.473 15.939 1.00 85.56 79 VAL A C 1
ATOM 625 O O . VAL A 1 79 ? -18.415 0.427 16.781 1.00 85.56 79 VAL A O 1
ATOM 628 N N . VAL A 1 80 ? -17.490 1.415 14.994 1.00 86.94 80 VAL A N 1
ATOM 629 C CA . VAL A 1 80 ? -18.504 2.474 14.884 1.00 86.94 80 VAL A CA 1
ATOM 630 C C . VAL A 1 80 ? -19.866 1.908 14.486 1.00 86.94 80 VAL A C 1
ATOM 632 O O . VAL A 1 80 ? -20.898 2.394 14.954 1.00 86.94 80 VAL A O 1
ATOM 635 N N . GLU A 1 81 ? -19.892 0.889 13.633 1.00 85.56 81 GLU A N 1
ATOM 636 C CA . GLU A 1 81 ? -21.121 0.256 13.176 1.00 85.56 81 GLU A CA 1
ATOM 637 C C . GLU A 1 81 ? -21.800 -0.555 14.283 1.00 85.56 81 GLU A C 1
ATOM 639 O O . GLU A 1 81 ? -23.003 -0.367 14.491 1.00 85.56 81 GLU A O 1
ATOM 644 N N . ASP A 1 82 ? -21.014 -1.328 15.039 1.00 82.88 82 ASP A N 1
ATOM 645 C CA . ASP A 1 82 ? -21.483 -2.232 16.095 1.00 82.88 82 ASP A CA 1
ATOM 646 C C . ASP A 1 82 ? -21.835 -1.525 17.413 1.00 82.88 82 ASP A C 1
ATOM 648 O O . ASP A 1 82 ? -22.662 -2.020 18.184 1.00 82.88 82 ASP A O 1
ATOM 652 N N . ARG A 1 83 ? -21.176 -0.400 17.731 1.00 75.81 83 ARG A N 1
ATOM 653 C CA . ARG A 1 83 ? -21.222 0.187 19.087 1.00 75.81 83 ARG A CA 1
ATOM 654 C C . ARG A 1 83 ? -21.766 1.604 19.166 1.00 75.81 83 ARG A C 1
ATOM 656 O O . ARG A 1 83 ? -22.240 1.985 20.235 1.00 75.81 83 ARG A O 1
ATOM 663 N N . LEU A 1 84 ? -21.720 2.390 18.089 1.00 78.75 84 LEU A N 1
ATOM 664 C CA . LEU A 1 84 ? -22.277 3.743 18.101 1.00 78.75 84 LEU A CA 1
ATOM 665 C C . LEU A 1 84 ? -23.684 3.780 17.496 1.00 78.75 84 LEU A C 1
ATOM 667 O O . LEU A 1 84 ? -23.922 3.400 16.348 1.00 78.75 84 LEU A O 1
ATOM 671 N N . SER A 1 85 ? -24.613 4.345 18.265 1.00 74.75 85 SER A N 1
ATOM 672 C CA . SER A 1 85 ? -25.959 4.721 17.833 1.00 74.75 85 SER A CA 1
ATOM 673 C C . SER A 1 85 ? -26.160 6.232 17.981 1.00 74.75 85 SER A C 1
ATOM 675 O O . SER A 1 85 ? -25.729 6.822 18.968 1.00 74.75 85 SER A O 1
ATOM 677 N N . GLY A 1 86 ? -26.836 6.868 17.019 1.00 76.69 86 GLY A N 1
ATOM 678 C CA . GLY A 1 86 ? -27.173 8.298 17.070 1.00 76.69 86 GLY A CA 1
ATOM 679 C C . GLY A 1 86 ? -26.214 9.224 16.307 1.00 76.69 86 GLY A C 1
ATOM 680 O O . GLY A 1 86 ? -25.466 8.804 15.424 1.00 76.69 86 GLY A O 1
ATOM 681 N N . THR A 1 87 ? -26.269 10.523 16.614 1.00 74.69 87 THR A N 1
ATOM 682 C CA . THR A 1 87 ? -25.665 11.608 15.809 1.00 74.69 87 THR A CA 1
ATOM 683 C C . THR A 1 87 ? -24.133 11.571 15.750 1.00 74.69 87 THR A C 1
ATOM 685 O O . THR A 1 87 ? -23.555 11.968 14.738 1.00 74.69 87 THR A O 1
ATOM 688 N N . GLN A 1 88 ? -23.467 11.026 16.773 1.00 73.94 88 GLN A N 1
ATOM 689 C CA . GLN A 1 88 ? -22.001 10.903 16.824 1.00 73.94 88 GLN A CA 1
ATOM 690 C C . GLN A 1 88 ? -21.440 9.857 15.840 1.00 73.94 88 GLN A C 1
ATOM 692 O O . GLN A 1 88 ? -20.261 9.902 15.502 1.00 73.94 88 GLN A O 1
ATOM 697 N N . LYS A 1 89 ? -22.283 8.959 15.309 1.00 84.00 89 LYS A N 1
ATOM 698 C CA . LYS A 1 89 ? -21.886 7.909 14.355 1.00 84.00 89 LYS A CA 1
ATOM 699 C C . LYS A 1 89 ? -21.449 8.476 12.996 1.00 84.00 89 LYS A C 1
ATOM 701 O O . LYS A 1 89 ? -20.500 7.991 12.385 1.00 84.00 89 LYS A O 1
ATOM 706 N N . LYS A 1 90 ? -22.133 9.521 12.516 1.00 85.75 90 LYS A N 1
ATOM 707 C CA . LYS A 1 90 ? -21.939 10.093 11.169 1.00 85.75 90 LYS A CA 1
ATOM 708 C C . LYS A 1 90 ? -20.509 10.590 10.891 1.00 85.75 90 LYS A C 1
ATOM 710 O O . LYS A 1 90 ? -19.961 10.181 9.868 1.00 85.75 90 LYS A O 1
ATOM 715 N N . PRO A 1 91 ? -19.885 11.432 11.742 1.00 87.62 91 PRO A N 1
ATOM 716 C CA . PRO A 1 91 ? -18.532 11.924 11.472 1.00 87.62 91 PRO A CA 1
ATOM 717 C C . PRO A 1 91 ? -17.477 10.808 11.499 1.00 87.62 91 PRO A C 1
ATOM 719 O O . PRO A 1 91 ? -16.562 10.817 10.681 1.00 87.62 91 PRO A O 1
ATOM 722 N N . LEU A 1 92 ? -17.630 9.815 12.380 1.00 86.62 92 LEU A N 1
ATOM 723 C CA . LEU A 1 92 ? -16.712 8.677 12.485 1.00 86.62 92 LEU A CA 1
ATOM 724 C C . LEU A 1 92 ? -16.789 7.749 11.263 1.00 86.62 92 LEU A C 1
ATOM 726 O O . LEU A 1 92 ? -15.754 7.341 10.739 1.00 86.62 92 LEU A O 1
ATOM 730 N N . ILE A 1 93 ? -17.998 7.476 10.754 1.00 89.50 93 ILE A N 1
ATOM 731 C CA . ILE A 1 93 ? -18.170 6.743 9.488 1.00 89.50 93 ILE A CA 1
ATOM 732 C C . ILE A 1 93 ? -17.518 7.504 8.335 1.00 89.50 93 ILE A C 1
ATOM 734 O O . ILE A 1 93 ? -16.852 6.898 7.497 1.00 89.50 93 ILE A O 1
ATOM 738 N N . LEU A 1 94 ? -17.716 8.824 8.270 1.00 92.00 94 LEU A N 1
ATOM 739 C CA . LEU A 1 94 ? -17.139 9.641 7.207 1.00 92.00 94 LEU A CA 1
ATOM 740 C C . LEU A 1 94 ? -15.608 9.576 7.233 1.00 92.00 94 LEU A C 1
ATOM 742 O O . LEU A 1 94 ? -14.999 9.335 6.194 1.00 92.00 94 LEU A O 1
ATOM 746 N N . LEU A 1 95 ? -15.002 9.714 8.414 1.00 90.81 95 LEU A N 1
ATOM 747 C CA . LEU A 1 95 ? -13.558 9.586 8.591 1.00 90.81 95 LEU A CA 1
ATOM 748 C C . LEU A 1 95 ? -13.056 8.206 8.147 1.00 90.81 95 LEU A C 1
ATOM 750 O O . LEU A 1 95 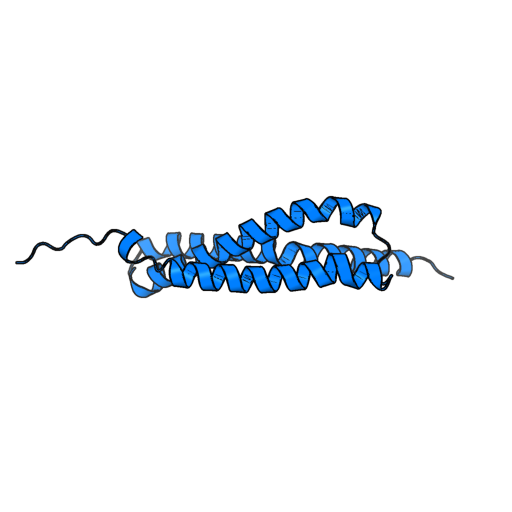? -12.106 8.127 7.371 1.00 90.81 95 LEU A O 1
ATOM 754 N N . GLY A 1 96 ? -13.724 7.131 8.578 1.00 89.88 96 GLY A N 1
ATOM 755 C CA . GLY A 1 96 ? -13.385 5.766 8.173 1.00 89.88 96 GLY A CA 1
ATOM 756 C C . GLY A 1 96 ? -13.474 5.560 6.660 1.00 89.88 96 GLY A C 1
ATOM 757 O O . GLY A 1 96 ? -12.570 4.990 6.057 1.00 89.88 96 GLY A O 1
ATOM 758 N N . ARG A 1 97 ? -14.511 6.097 6.008 1.00 92.12 97 ARG A N 1
ATOM 759 C CA . ARG A 1 97 ? -14.660 6.023 4.545 1.00 92.12 97 ARG A CA 1
ATOM 760 C C . ARG A 1 97 ? -13.590 6.814 3.801 1.00 92.12 97 ARG A C 1
ATOM 762 O O . ARG A 1 97 ? -13.060 6.309 2.818 1.00 92.12 97 ARG A O 1
ATOM 769 N N . ILE A 1 98 ? -13.257 8.021 4.258 1.00 93.94 98 ILE A N 1
ATOM 770 C CA . ILE A 1 98 ? -12.188 8.828 3.652 1.00 93.94 98 ILE A CA 1
ATOM 771 C C . ILE A 1 98 ? -10.847 8.105 3.798 1.00 93.94 98 ILE A C 1
ATOM 773 O O . ILE A 1 98 ? -10.129 7.952 2.815 1.00 93.94 98 ILE A O 1
ATOM 777 N N . ALA A 1 99 ? -10.535 7.602 4.994 1.00 91.31 99 ALA A N 1
ATOM 778 C CA . ALA A 1 99 ? -9.313 6.842 5.241 1.00 91.31 99 ALA A CA 1
ATOM 779 C C . ALA A 1 99 ? -9.241 5.570 4.379 1.00 91.31 99 ALA A C 1
ATOM 781 O O . ALA A 1 99 ? -8.190 5.276 3.814 1.00 91.31 99 ALA A O 1
ATOM 782 N N . SER A 1 100 ? -10.364 4.865 4.210 1.00 91.38 100 SER A N 1
ATOM 783 C CA . SER A 1 100 ? -10.455 3.701 3.326 1.00 91.38 100 SER A CA 1
ATOM 784 C C . SER A 1 100 ? -10.214 4.081 1.862 1.00 91.38 100 SER A C 1
ATOM 786 O O . SER A 1 100 ? -9.392 3.454 1.203 1.00 91.38 100 SER A O 1
ATOM 788 N N . LEU A 1 101 ? -10.836 5.155 1.363 1.00 93.38 101 LEU A N 1
ATOM 789 C CA . LEU A 1 101 ? -10.632 5.644 -0.006 1.00 93.38 101 LEU A CA 1
ATOM 790 C C . LEU A 1 101 ? -9.176 6.033 -0.277 1.00 93.38 101 LEU A C 1
ATOM 792 O O . LEU A 1 101 ? -8.614 5.634 -1.295 1.00 93.38 101 LEU A O 1
ATOM 796 N N . VAL A 1 102 ? -8.556 6.779 0.641 1.00 93.25 102 VAL A N 1
ATOM 797 C CA . VAL A 1 102 ? -7.133 7.140 0.545 1.00 93.25 102 VAL A CA 1
ATOM 798 C C . VAL A 1 102 ? -6.261 5.884 0.587 1.00 93.25 102 VAL A C 1
ATOM 800 O O . VAL A 1 102 ? -5.306 5.772 -0.178 1.00 93.25 102 VAL A O 1
ATOM 803 N N . GLY A 1 103 ? -6.622 4.909 1.422 1.00 91.25 103 GLY A N 1
ATOM 804 C CA . GLY A 1 103 ? -5.944 3.622 1.501 1.00 91.25 103 GLY A CA 1
ATOM 805 C C . GLY A 1 103 ? -5.988 2.828 0.193 1.00 91.25 103 GLY A C 1
ATOM 806 O O . GLY A 1 103 ? -4.950 2.363 -0.278 1.00 91.25 103 GLY A O 1
ATOM 807 N N . ILE A 1 104 ? -7.166 2.741 -0.439 1.00 92.88 104 ILE A N 1
ATOM 808 C CA . ILE A 1 104 ? -7.345 2.117 -1.761 1.00 92.88 104 ILE A CA 1
ATOM 809 C C . ILE A 1 104 ? -6.515 2.857 -2.810 1.00 92.88 104 ILE A C 1
ATOM 811 O O . ILE A 1 104 ? -5.830 2.214 -3.600 1.00 92.88 104 ILE A O 1
ATOM 815 N N . ALA A 1 105 ? -6.546 4.193 -2.816 1.00 92.44 105 ALA A N 1
ATOM 816 C CA . ALA A 1 105 ? -5.778 4.991 -3.767 1.00 92.44 105 ALA A CA 1
ATOM 817 C C . ALA A 1 105 ? -4.264 4.764 -3.619 1.00 92.44 105 ALA A C 1
ATOM 819 O O . ALA A 1 105 ? -3.568 4.651 -4.625 1.00 92.44 105 ALA A O 1
ATOM 820 N N . GLY A 1 106 ? -3.763 4.639 -2.386 1.00 90.81 106 GLY A N 1
ATOM 821 C CA . GLY A 1 106 ? -2.355 4.341 -2.115 1.00 90.81 106 GLY A CA 1
ATOM 822 C C . GLY A 1 106 ? -1.937 2.951 -2.599 1.00 90.81 106 GLY A C 1
ATOM 823 O O . GLY A 1 106 ? -0.950 2.818 -3.316 1.00 90.81 106 GLY A O 1
ATOM 824 N N . VAL A 1 107 ? -2.724 1.919 -2.281 1.00 92.62 107 VAL A N 1
ATOM 825 C CA . VAL A 1 107 ? -2.470 0.533 -2.725 1.00 92.62 107 VAL A CA 1
ATOM 826 C C . VAL A 1 107 ? -2.651 0.364 -4.241 1.00 92.62 107 VAL A C 1
ATOM 828 O O . VAL A 1 107 ? -1.957 -0.434 -4.866 1.00 92.62 107 VAL A O 1
ATOM 831 N N . GLY A 1 108 ? -3.568 1.116 -4.849 1.00 91.38 108 GLY A N 1
ATOM 832 C CA . GLY A 1 108 ? -3.855 1.093 -6.285 1.00 91.38 108 GLY A CA 1
ATOM 833 C C . GLY A 1 108 ? -2.956 1.996 -7.134 1.00 91.38 108 GLY A C 1
ATOM 834 O O . GLY A 1 108 ? -3.044 1.954 -8.362 1.00 91.38 108 GLY A O 1
ATOM 835 N N . LEU A 1 109 ? -2.079 2.790 -6.517 1.00 91.12 109 LEU A N 1
ATOM 836 C CA . LEU A 1 109 ? -1.180 3.716 -7.208 1.00 91.12 109 LEU A CA 1
ATOM 837 C C . LEU A 1 109 ? -0.321 3.071 -8.320 1.00 91.12 109 LEU A C 1
ATOM 839 O O . LEU A 1 109 ? -0.248 3.661 -9.401 1.00 91.12 109 LEU A O 1
ATOM 843 N N . PRO A 1 110 ? 0.257 1.864 -8.148 1.00 88.44 110 PRO A N 1
ATOM 844 C CA . PRO A 1 110 ? 1.063 1.233 -9.195 1.00 88.44 110 PRO A CA 1
ATOM 845 C C . PRO A 1 110 ? 0.237 0.945 -10.457 1.00 88.44 110 PRO A C 1
ATOM 847 O O . PRO A 1 110 ? 0.681 1.200 -11.578 1.00 88.44 110 PRO A O 1
ATOM 850 N N . LEU A 1 111 ? -0.999 0.461 -10.276 1.00 89.50 111 LEU A N 1
ATOM 851 C CA . LEU A 1 111 ? -1.936 0.204 -11.375 1.00 89.50 111 LEU A CA 1
ATOM 852 C C . LEU A 1 111 ? -2.313 1.491 -12.094 1.00 89.50 111 LEU A C 1
ATOM 854 O O . LEU A 1 111 ? -2.364 1.510 -13.321 1.00 89.50 111 LEU A O 1
ATOM 858 N N . PHE A 1 112 ? -2.571 2.559 -11.340 1.00 89.38 112 PHE A N 1
ATOM 859 C CA . PHE A 1 112 ? -2.944 3.842 -11.919 1.00 89.38 112 PHE A CA 1
ATOM 860 C C . PHE A 1 112 ? -1.825 4.414 -12.795 1.00 89.38 112 PHE A C 1
ATOM 862 O O . PHE A 1 112 ? -2.082 4.824 -13.925 1.00 89.38 112 PHE A O 1
ATOM 869 N N . LEU A 1 113 ? -0.582 4.391 -12.307 1.00 88.12 113 LEU A N 1
ATOM 870 C CA . LEU A 1 113 ? 0.578 4.888 -13.050 1.00 88.12 113 LEU A CA 1
ATOM 871 C C . LEU A 1 113 ? 0.812 4.105 -14.341 1.00 88.12 113 LEU A C 1
ATOM 873 O O . LEU A 1 113 ? 0.946 4.693 -15.413 1.00 88.12 113 LEU A O 1
ATOM 877 N N . VAL A 1 114 ? 0.816 2.776 -14.247 1.00 85.25 114 VAL A N 1
ATOM 878 C CA . VAL A 1 114 ? 0.986 1.906 -15.413 1.00 85.25 114 VAL A CA 1
ATOM 879 C C . VAL A 1 114 ? -0.163 2.081 -16.403 1.00 85.25 114 VAL A C 1
ATOM 881 O O . VAL A 1 114 ? 0.078 2.215 -17.599 1.00 85.25 114 VAL A O 1
ATOM 884 N N . GLY A 1 115 ? -1.409 2.128 -15.925 1.00 86.38 115 GLY A N 1
ATOM 885 C CA . GLY A 1 115 ? -2.579 2.352 -16.772 1.00 86.38 115 GLY A CA 1
ATOM 886 C C . GLY A 1 115 ? -2.532 3.698 -17.498 1.00 86.38 115 GLY A C 1
ATOM 887 O O . GLY A 1 115 ? -2.852 3.762 -18.685 1.00 86.38 115 GLY A O 1
ATOM 888 N N . ALA A 1 116 ? -2.077 4.756 -16.822 1.00 85.44 116 ALA A N 1
ATOM 889 C CA . ALA A 1 116 ? -1.894 6.073 -17.422 1.00 85.44 116 ALA A CA 1
ATOM 890 C C . ALA A 1 116 ? -0.816 6.063 -18.518 1.00 85.44 116 ALA A C 1
ATOM 892 O O . ALA A 1 116 ? -1.044 6.614 -19.594 1.00 85.44 116 ALA A O 1
ATOM 893 N N . GLU A 1 117 ? 0.320 5.403 -18.285 1.00 82.00 117 GLU A N 1
ATOM 894 C CA . GLU A 1 117 ? 1.384 5.269 -19.290 1.00 82.00 117 GLU A CA 1
ATOM 895 C C . GLU A 1 117 ? 0.921 4.450 -20.505 1.00 82.00 117 GLU A C 1
ATOM 897 O O . GLU A 1 117 ? 1.119 4.864 -21.648 1.00 82.00 117 GLU A O 1
ATOM 902 N N . VAL A 1 118 ? 0.215 3.335 -20.286 1.00 82.31 118 VAL A N 1
ATOM 903 C CA . VAL A 1 118 ? -0.368 2.529 -21.373 1.00 82.31 118 VAL A CA 1
ATOM 904 C C . VAL A 1 118 ? -1.380 3.347 -22.181 1.00 82.31 118 VAL A C 1
ATOM 906 O O . VAL A 1 118 ? -1.348 3.346 -23.413 1.00 82.31 118 VAL A O 1
ATOM 909 N N . TRP A 1 119 ? -2.260 4.095 -21.513 1.00 84.62 119 TRP A N 1
ATOM 910 C CA . TRP A 1 119 ? -3.221 4.973 -22.179 1.00 84.62 119 TRP A CA 1
ATOM 911 C C . TRP A 1 119 ? -2.535 6.074 -23.002 1.00 84.62 119 TRP A C 1
ATOM 913 O O . TRP A 1 119 ? -2.913 6.330 -24.151 1.00 84.62 119 TRP A O 1
ATOM 923 N N . MET A 1 120 ? -1.495 6.710 -22.452 1.00 81.56 120 MET A N 1
ATOM 924 C CA . MET A 1 120 ? -0.696 7.696 -23.185 1.00 81.56 120 MET A CA 1
ATOM 925 C C . MET A 1 120 ? -0.036 7.076 -24.418 1.00 81.56 120 MET A C 1
ATOM 927 O O . MET A 1 120 ? -0.095 7.662 -25.498 1.00 81.56 120 MET A O 1
ATOM 931 N N . TYR A 1 121 ? 0.518 5.870 -24.297 1.00 76.62 121 TYR A N 1
ATOM 932 C CA . TYR A 1 121 ? 1.118 5.156 -25.419 1.00 76.62 121 TYR A CA 1
ATOM 933 C C . TYR A 1 121 ? 0.122 4.937 -26.570 1.00 76.62 121 TYR A C 1
ATOM 935 O O . TYR A 1 121 ? 0.414 5.289 -27.717 1.00 76.62 121 TYR A O 1
ATOM 943 N N . PHE A 1 122 ? -1.082 4.432 -26.277 1.00 78.19 122 PHE A N 1
ATOM 944 C CA . PHE A 1 122 ? -2.109 4.200 -27.300 1.00 78.19 122 PHE A CA 1
ATOM 945 C C . PHE A 1 122 ? -2.632 5.494 -27.927 1.00 78.19 122 PHE A C 1
ATOM 947 O O . PHE A 1 122 ? -2.778 5.582 -29.148 1.00 78.19 122 PHE A O 1
ATOM 954 N N . THR A 1 123 ? -2.888 6.524 -27.121 1.00 79.88 123 THR A N 1
ATOM 955 C CA . THR A 1 123 ? -3.412 7.797 -27.635 1.00 79.88 123 THR A CA 1
ATOM 956 C C . THR A 1 123 ? -2.400 8.530 -28.514 1.00 79.88 123 THR A C 1
ATOM 958 O O . THR A 1 123 ? -2.786 9.073 -29.551 1.00 79.88 123 THR A O 1
ATOM 961 N N . VAL A 1 124 ? -1.110 8.502 -28.166 1.00 71.25 124 VAL A N 1
ATOM 962 C CA . VAL A 1 124 ? -0.042 9.133 -28.956 1.00 71.25 124 VAL A CA 1
ATOM 963 C C . VAL A 1 124 ? 0.235 8.364 -30.251 1.00 71.25 124 VAL A C 1
ATOM 965 O O . VAL A 1 124 ? 0.322 8.989 -31.309 1.00 71.25 124 VAL A O 1
ATOM 968 N N . ASN A 1 125 ? 0.312 7.028 -30.217 1.00 64.62 125 ASN A N 1
ATOM 969 C CA . ASN A 1 125 ? 0.551 6.238 -31.433 1.00 64.62 125 ASN A CA 1
ATOM 970 C C . ASN A 1 125 ? -0.652 6.200 -32.386 1.00 64.62 125 ASN A C 1
ATOM 972 O O . ASN A 1 125 ? -0.448 6.065 -33.588 1.00 64.62 125 ASN A O 1
ATOM 976 N N . SER A 1 126 ? -1.884 6.410 -31.906 1.00 63.22 126 SER A N 1
ATOM 977 C CA . SER A 1 126 ? -3.059 6.529 -32.789 1.00 63.22 126 SER A CA 1
ATOM 978 C C . SER A 1 126 ? -3.039 7.772 -33.696 1.00 63.22 126 SER A C 1
ATOM 980 O O . SER A 1 126 ? -3.784 7.833 -34.670 1.00 63.22 126 SER A O 1
ATOM 982 N N . LYS A 1 127 ? -2.192 8.770 -33.392 1.00 57.81 127 LYS A N 1
ATOM 983 C CA . LYS A 1 127 ? -2.104 10.045 -34.126 1.00 57.81 127 LYS A CA 1
ATOM 984 C C . LYS A 1 127 ? -0.991 10.102 -35.173 1.00 57.81 127 LYS A C 1
ATOM 986 O O . LYS A 1 127 ? -0.821 11.150 -35.792 1.00 57.81 127 LYS A O 1
ATOM 991 N N . LYS A 1 128 ? -0.229 9.025 -35.379 1.00 47.75 128 LYS A N 1
ATOM 992 C CA . LYS A 1 128 ? 0.729 8.935 -36.489 1.00 47.75 128 LYS A CA 1
ATOM 993 C C . LYS A 1 128 ? 0.050 8.232 -37.670 1.00 47.75 128 LYS A C 1
ATOM 995 O O . LYS A 1 128 ? -0.033 7.005 -37.639 1.00 47.75 128 LYS A O 1
ATOM 1000 N N . PRO A 1 129 ? -0.474 8.962 -38.675 1.00 48.66 129 PRO A N 1
ATOM 1001 C CA . PRO A 1 129 ? -0.841 8.326 -39.932 1.00 48.66 129 PRO A CA 1
ATOM 1002 C C . PRO A 1 129 ? 0.427 7.750 -40.579 1.00 48.66 129 PRO A C 1
ATOM 1004 O O . PRO A 1 129 ? 1.481 8.391 -40.551 1.00 48.66 129 PRO A O 1
ATOM 1007 N N . LEU A 1 130 ? 0.302 6.517 -41.077 1.00 50.00 130 LEU A N 1
ATOM 1008 C CA . LEU A 1 130 ? 1.245 5.878 -42.000 1.00 50.00 130 LEU A CA 1
ATOM 1009 C C . LEU A 1 130 ? 1.418 6.714 -43.271 1.00 50.00 130 LEU A C 1
ATOM 1011 O O . LEU A 1 130 ? 0.402 7.285 -43.730 1.00 50.00 130 LEU A O 1
#